Protein AF-A0A964V9W2-F1 (afdb_monomer_lite)

Structure (mmCIF, N/CA/C/O backbone):
data_AF-A0A964V9W2-F1
#
_entry.id   AF-A0A964V9W2-F1
#
loop_
_atom_site.group_PDB
_atom_site.id
_atom_site.type_symbol
_atom_site.label_atom_id
_atom_site.label_alt_id
_atom_site.label_comp_id
_atom_site.label_asym_id
_atom_site.label_entity_id
_atom_site.label_seq_id
_atom_site.pdbx_PDB_ins_code
_atom_site.Cartn_x
_atom_site.Cartn_y
_atom_site.Cartn_z
_atom_site.occupancy
_atom_site.B_iso_or_equiv
_atom_site.auth_seq_id
_atom_site.auth_comp_id
_atom_site.auth_asym_id
_atom_site.auth_atom_id
_atom_site.pdbx_PDB_model_num
ATOM 1 N N . MET A 1 1 ? 54.824 25.263 40.635 1.00 40.50 1 MET A N 1
ATOM 2 C CA . MET A 1 1 ? 56.146 24.843 40.120 1.00 40.50 1 MET A CA 1
ATOM 3 C C . MET A 1 1 ? 55.950 23.582 39.288 1.00 40.50 1 MET A C 1
ATOM 5 O O . MET A 1 1 ? 55.261 22.684 39.747 1.00 40.50 1 MET A O 1
ATOM 9 N N . ARG A 1 2 ? 56.450 23.570 38.044 1.00 59.81 2 ARG A N 1
ATOM 10 C CA . ARG A 1 2 ? 56.462 22.404 37.135 1.00 59.81 2 ARG A CA 1
ATOM 11 C C . ARG A 1 2 ? 57.540 21.401 37.578 1.00 59.81 2 ARG A C 1
ATOM 13 O O . ARG A 1 2 ? 58.499 21.819 38.221 1.00 59.81 2 ARG A O 1
ATOM 20 N N . PRO A 1 3 ? 57.430 20.134 37.157 1.00 53.03 3 PRO A N 1
ATOM 21 C CA . PRO A 1 3 ? 58.340 19.665 36.099 1.00 53.03 3 PRO A CA 1
ATOM 22 C C . PRO A 1 3 ? 57.539 18.985 34.969 1.00 53.03 3 PRO A C 1
ATOM 24 O O . PRO A 1 3 ? 56.633 18.206 35.224 1.00 53.03 3 PRO A O 1
ATOM 27 N N . ALA A 1 4 ? 57.621 19.414 33.708 1.00 46.97 4 ALA A N 1
ATOM 28 C CA . ALA A 1 4 ? 58.736 19.260 32.765 1.00 46.97 4 ALA A CA 1
ATOM 29 C C . ALA A 1 4 ? 58.999 17.790 32.364 1.00 46.97 4 ALA A C 1
ATOM 31 O O . ALA A 1 4 ? 59.750 17.079 33.012 1.00 46.97 4 ALA A O 1
ATOM 32 N N . SER A 1 5 ? 58.394 17.413 31.232 1.00 54.69 5 SER A N 1
ATOM 33 C CA . SER A 1 5 ? 59.039 16.726 30.103 1.00 54.69 5 SER A CA 1
ATOM 34 C C . SER A 1 5 ? 59.687 15.351 30.313 1.00 54.69 5 SER A C 1
ATOM 36 O O . SER A 1 5 ? 60.883 15.266 30.560 1.00 54.69 5 SER A O 1
ATOM 38 N N . VAL A 1 6 ? 58.963 14.293 29.928 1.00 52.69 6 VAL A N 1
ATOM 39 C CA . VAL A 1 6 ? 59.545 13.187 29.144 1.00 52.69 6 VAL A CA 1
ATOM 40 C C . VAL A 1 6 ? 58.592 12.862 27.992 1.00 52.69 6 VAL A C 1
ATOM 42 O O . VAL A 1 6 ? 57.444 12.475 28.190 1.00 52.69 6 VAL A O 1
ATOM 45 N N . ARG A 1 7 ? 59.070 13.107 26.771 1.00 52.69 7 ARG A N 1
ATOM 46 C CA . ARG A 1 7 ? 58.436 12.765 25.495 1.00 52.69 7 ARG A CA 1
ATOM 47 C C . ARG A 1 7 ? 58.918 11.375 25.075 1.00 52.69 7 ARG A C 1
ATOM 49 O O . ARG A 1 7 ? 60.127 11.188 25.033 1.00 52.69 7 ARG A O 1
ATOM 56 N N . LEU A 1 8 ? 58.014 10.482 24.671 1.00 42.09 8 LEU A N 1
ATOM 57 C CA . LEU A 1 8 ? 58.251 9.466 23.629 1.00 42.09 8 LEU A CA 1
ATOM 58 C C . LEU A 1 8 ? 56.881 8.879 23.234 1.00 42.09 8 LEU A C 1
ATOM 60 O O . LEU A 1 8 ? 56.281 8.119 23.978 1.00 42.09 8 LEU A O 1
ATOM 64 N N . ALA A 1 9 ? 56.201 9.443 22.237 1.00 50.22 9 ALA A N 1
ATOM 65 C CA . ALA A 1 9 ? 56.258 8.936 20.866 1.00 50.22 9 ALA A CA 1
ATOM 66 C C . ALA A 1 9 ? 55.990 7.419 20.785 1.00 50.22 9 ALA A C 1
ATOM 68 O O . ALA A 1 9 ? 56.914 6.625 20.655 1.00 50.22 9 ALA A O 1
ATOM 69 N N . ALA A 1 10 ? 54.710 7.041 20.819 1.00 45.03 10 ALA A N 1
ATOM 70 C CA . ALA A 1 10 ? 54.231 5.757 20.321 1.00 45.03 10 ALA A CA 1
ATOM 71 C C . ALA A 1 10 ? 53.045 6.017 19.375 1.00 45.03 10 ALA A C 1
ATOM 73 O O . ALA A 1 10 ? 51.954 6.365 19.815 1.00 45.03 10 ALA A O 1
ATOM 74 N N . CYS A 1 11 ? 53.335 5.913 18.075 1.00 40.81 11 CYS A N 1
ATOM 75 C CA . CYS A 1 11 ? 52.424 5.663 16.952 1.00 40.81 11 CYS A CA 1
ATOM 76 C C . CYS A 1 11 ? 51.161 6.547 16.852 1.00 40.81 11 CYS A C 1
ATOM 78 O O . CYS A 1 11 ? 50.089 6.217 17.343 1.00 40.81 11 CYS A O 1
ATOM 80 N N . LEU A 1 12 ? 51.226 7.690 16.162 1.00 46.19 12 LEU A N 1
ATOM 81 C CA . LEU A 1 12 ? 50.765 7.784 14.761 1.00 46.19 12 LEU A CA 1
ATOM 82 C C . LEU A 1 12 ? 50.420 6.436 14.094 1.00 46.19 12 LEU A C 1
ATOM 84 O O . LEU A 1 12 ? 51.220 5.509 14.121 1.00 46.19 12 LEU A O 1
ATOM 88 N N . LEU A 1 13 ? 49.273 6.429 13.401 1.00 48.50 13 LEU A N 1
ATOM 89 C CA . LEU A 1 13 ? 48.665 5.352 12.596 1.00 48.50 13 LEU A CA 1
ATOM 90 C C . LEU A 1 13 ? 47.578 4.499 13.284 1.00 48.50 13 LEU A C 1
ATOM 92 O O . LEU A 1 13 ? 47.595 3.278 13.226 1.00 48.50 13 LEU A O 1
ATOM 96 N N . PHE A 1 14 ? 46.539 5.156 13.806 1.00 42.47 14 PHE A N 1
ATOM 97 C CA . PHE A 1 14 ? 45.160 4.657 13.639 1.00 42.47 14 PHE A CA 1
ATOM 98 C C . PHE A 1 14 ? 44.406 5.510 12.600 1.00 42.47 14 PHE A C 1
A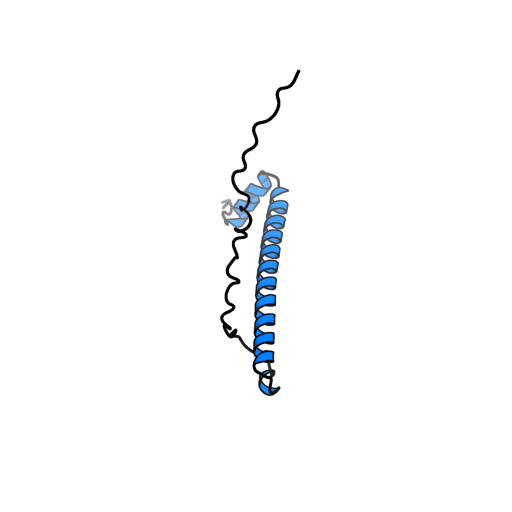TOM 100 O O . PHE A 1 14 ? 43.225 5.814 12.712 1.00 42.47 14 PHE A O 1
ATOM 107 N N . PHE A 1 15 ? 45.127 5.919 11.554 1.00 49.19 15 PHE A N 1
ATOM 108 C CA . PHE A 1 15 ? 44.532 6.091 10.236 1.00 49.19 15 PHE A CA 1
ATOM 109 C C . PHE A 1 15 ? 44.348 4.682 9.674 1.00 49.19 15 PHE A C 1
ATOM 111 O O . PHE A 1 15 ? 45.329 3.955 9.555 1.00 49.19 15 PHE A O 1
ATOM 118 N N . GLY A 1 16 ? 43.125 4.300 9.316 1.00 47.00 16 GLY A N 1
ATOM 119 C CA . GLY A 1 16 ? 42.913 3.085 8.524 1.00 47.00 16 GLY A CA 1
ATOM 120 C C . GLY A 1 16 ? 42.097 1.994 9.199 1.00 47.00 16 GLY A C 1
ATOM 121 O O . GLY A 1 16 ? 42.473 0.830 9.187 1.00 47.00 16 GLY A O 1
ATOM 122 N N . SER A 1 17 ? 40.925 2.337 9.719 1.00 53.47 17 SER A N 1
ATOM 123 C CA . SER A 1 17 ? 39.792 1.426 9.550 1.00 53.47 17 SER A CA 1
ATOM 124 C C . SER A 1 17 ? 38.494 2.218 9.508 1.00 53.47 17 SER A C 1
ATOM 126 O O . SER A 1 17 ? 37.570 2.031 10.290 1.00 53.47 17 SER A O 1
ATOM 128 N N . VAL A 1 18 ? 38.409 3.114 8.518 1.00 53.19 18 VAL A N 1
ATOM 129 C CA . VAL A 1 18 ? 37.158 3.158 7.762 1.00 53.19 18 VAL A CA 1
ATOM 130 C C . VAL A 1 18 ? 37.009 1.730 7.268 1.00 53.19 18 VAL A C 1
ATOM 132 O O . VAL A 1 18 ? 37.773 1.307 6.401 1.00 53.19 18 VAL A O 1
ATOM 135 N N . CYS A 1 19 ? 36.119 0.964 7.901 1.00 45.03 19 CYS A N 1
ATOM 136 C CA . CYS A 1 19 ? 35.592 -0.248 7.314 1.00 45.03 19 CYS A CA 1
ATOM 137 C C . CYS A 1 19 ? 35.145 0.166 5.918 1.00 45.03 19 CYS A C 1
ATOM 139 O O . CYS A 1 19 ? 34.114 0.822 5.755 1.00 45.03 19 CYS A O 1
ATOM 141 N N . PHE A 1 20 ? 35.994 -0.126 4.935 1.00 50.38 20 PHE A N 1
ATOM 142 C CA . PHE A 1 20 ? 35.636 -0.154 3.540 1.00 50.38 20 PHE A CA 1
ATOM 143 C C . PHE A 1 20 ? 34.554 -1.217 3.488 1.00 50.38 20 PHE A C 1
ATOM 145 O O . PHE A 1 20 ? 34.828 -2.414 3.422 1.00 50.38 20 PHE A O 1
ATOM 152 N N . LEU A 1 21 ? 33.319 -0.756 3.690 1.00 52.62 21 LEU A N 1
ATOM 153 C CA . LEU A 1 21 ? 32.127 -1.522 3.438 1.00 52.62 21 LEU A CA 1
ATOM 154 C C . LEU A 1 21 ? 32.333 -1.993 2.002 1.00 52.62 21 LEU A C 1
ATOM 156 O O . LEU A 1 21 ? 32.490 -1.129 1.132 1.00 52.62 21 LEU A O 1
ATOM 160 N N . PRO A 1 22 ? 32.456 -3.306 1.741 1.00 45.88 22 PRO A N 1
ATOM 161 C CA . PRO A 1 22 ? 32.506 -3.763 0.372 1.00 45.88 22 PRO A CA 1
ATOM 162 C C . PRO A 1 22 ? 31.224 -3.229 -0.248 1.00 45.88 22 PRO A C 1
ATOM 164 O O . PRO A 1 22 ? 30.132 -3.630 0.161 1.00 45.88 22 PRO A O 1
ATOM 167 N N . ALA A 1 23 ? 31.363 -2.241 -1.141 1.00 47.97 23 ALA A N 1
ATOM 168 C CA . ALA A 1 23 ? 30.277 -1.785 -1.981 1.00 47.97 23 ALA A CA 1
ATOM 169 C C . ALA A 1 23 ? 29.670 -3.069 -2.521 1.00 47.97 23 ALA A C 1
ATOM 171 O O . ALA A 1 23 ? 30.387 -3.855 -3.150 1.00 47.97 23 ALA A O 1
ATOM 172 N N . ALA A 1 24 ? 28.427 -3.343 -2.109 1.00 49.22 24 ALA A N 1
ATOM 173 C CA . ALA A 1 24 ? 27.711 -4.530 -2.515 1.00 49.22 24 ALA A CA 1
ATOM 174 C C . ALA A 1 24 ? 27.916 -4.616 -4.018 1.00 49.22 24 ALA A C 1
ATOM 176 O O . ALA A 1 24 ? 27.566 -3.685 -4.742 1.00 49.22 24 ALA A O 1
ATOM 177 N N . GLN A 1 25 ? 28.638 -5.649 -4.448 1.00 41.03 25 GLN A N 1
ATOM 178 C CA . GLN A 1 25 ? 28.859 -5.881 -5.856 1.00 41.03 25 GLN A CA 1
ATOM 179 C C . GLN A 1 25 ? 27.456 -6.045 -6.421 1.00 41.03 25 GLN A C 1
ATOM 181 O O . GLN A 1 25 ? 26.811 -7.062 -6.147 1.00 41.03 25 GLN A O 1
ATOM 186 N N . ASP A 1 26 ? 26.972 -5.010 -7.111 1.00 51.34 26 ASP A N 1
ATOM 187 C CA . ASP A 1 26 ? 25.772 -5.046 -7.930 1.00 51.34 26 ASP A CA 1
ATOM 188 C C . ASP A 1 26 ? 26.066 -6.102 -8.989 1.00 51.34 26 ASP A C 1
ATOM 190 O O . ASP A 1 26 ? 26.575 -5.844 -10.076 1.00 51.34 26 ASP A O 1
ATOM 194 N N . LYS A 1 27 ? 25.828 -7.362 -8.627 1.00 52.28 27 LYS A N 1
ATOM 195 C CA . LYS A 1 27 ? 25.590 -8.392 -9.615 1.00 52.28 27 LYS A CA 1
ATOM 196 C C . LYS A 1 27 ? 24.421 -7.832 -10.400 1.00 52.28 27 LYS A C 1
ATOM 198 O O . LYS A 1 27 ? 23.380 -7.586 -9.795 1.00 52.28 27 LYS A O 1
ATOM 203 N N . ASP A 1 28 ? 24.617 -7.590 -11.692 1.00 63.12 28 ASP A N 1
ATOM 204 C CA . ASP A 1 28 ? 23.577 -7.187 -12.637 1.00 63.12 28 ASP A CA 1
ATOM 205 C C . ASP A 1 28 ? 22.477 -8.260 -12.672 1.00 63.12 28 ASP A C 1
ATOM 207 O O . ASP A 1 28 ? 22.363 -9.082 -13.586 1.00 63.12 28 ASP A O 1
ATOM 211 N N . VAL A 1 29 ? 21.666 -8.315 -11.619 1.00 78.69 29 VAL A N 1
ATOM 212 C CA . VAL A 1 29 ? 20.514 -9.187 -11.530 1.00 78.69 29 VAL A CA 1
ATOM 213 C C . VAL A 1 29 ? 19.460 -8.501 -12.369 1.00 78.69 29 VAL A C 1
ATOM 215 O O . VAL A 1 29 ? 18.792 -7.568 -11.923 1.00 78.69 29 VAL A O 1
ATOM 218 N N . LYS A 1 30 ? 19.329 -8.962 -13.616 1.00 84.44 30 LYS A N 1
ATOM 219 C CA . LYS A 1 30 ? 18.250 -8.525 -14.499 1.00 84.44 30 LYS A CA 1
ATOM 220 C C . LYS A 1 30 ? 16.926 -8.695 -13.762 1.00 84.44 30 LYS A C 1
ATOM 222 O O . LYS A 1 30 ? 16.524 -9.812 -13.421 1.00 84.44 30 LYS A O 1
ATOM 227 N N . LEU A 1 31 ? 16.249 -7.577 -13.543 1.00 88.50 31 LEU A N 1
ATOM 228 C CA . LEU A 1 31 ? 14.920 -7.552 -12.971 1.00 88.50 31 LEU A CA 1
ATOM 229 C C . LEU A 1 31 ? 13.976 -8.284 -13.925 1.00 88.50 31 LEU A C 1
ATOM 231 O O . LEU A 1 31 ? 14.077 -8.178 -15.154 1.00 88.50 31 LEU A O 1
ATOM 235 N N . LYS A 1 32 ? 13.066 -9.059 -13.341 1.00 90.69 32 LYS A N 1
ATOM 236 C CA . LYS A 1 32 ? 12.014 -9.772 -14.062 1.00 90.69 32 LYS A CA 1
ATOM 237 C C . LYS A 1 32 ? 10.678 -9.144 -13.704 1.00 90.69 32 LYS A C 1
ATOM 239 O O . LYS A 1 32 ? 10.417 -8.845 -12.543 1.00 90.69 32 LYS A O 1
ATOM 244 N N . GLY A 1 33 ? 9.829 -8.965 -14.706 1.00 91.69 33 GLY A N 1
ATOM 245 C CA . GLY A 1 33 ? 8.529 -8.339 -14.538 1.00 91.69 33 GLY A CA 1
ATOM 246 C C . GLY A 1 33 ? 7.674 -8.479 -15.785 1.00 91.69 33 GLY A C 1
ATOM 247 O O . GLY A 1 33 ? 8.020 -9.195 -16.727 1.00 91.69 33 GLY A O 1
ATOM 248 N N . GLN A 1 34 ? 6.546 -7.778 -15.781 1.00 94.38 34 GLN A N 1
ATOM 249 C CA . GLN A 1 34 ? 5.641 -7.720 -16.917 1.00 94.38 34 GLN A CA 1
ATOM 250 C C . GLN A 1 34 ? 5.630 -6.304 -17.475 1.00 94.38 34 GLN A C 1
ATOM 252 O O . GLN A 1 34 ? 5.326 -5.337 -16.775 1.00 94.38 34 GLN A O 1
ATOM 257 N N . LEU A 1 35 ? 5.948 -6.189 -18.761 1.00 95.62 35 LEU A N 1
ATOM 258 C CA . LEU A 1 35 ? 5.815 -4.919 -19.455 1.00 95.62 35 LEU A CA 1
ATOM 259 C C . LEU A 1 35 ? 4.343 -4.483 -19.488 1.00 95.62 35 LEU A C 1
ATOM 261 O O . LEU A 1 35 ? 3.467 -5.340 -19.651 1.00 95.62 35 LEU A O 1
ATOM 265 N N . PRO A 1 36 ? 4.069 -3.172 -19.382 1.00 95.69 36 PRO A N 1
ATOM 266 C CA . PRO A 1 36 ? 2.720 -2.654 -19.538 1.00 95.69 36 PRO A CA 1
ATOM 267 C C . PRO A 1 36 ? 2.100 -3.055 -20.880 1.00 95.69 36 PRO A C 1
ATOM 269 O O . PRO A 1 36 ? 2.786 -3.443 -21.837 1.00 95.69 36 PRO A O 1
ATOM 272 N N . GLN A 1 37 ? 0.776 -2.963 -20.953 1.00 97.50 37 GLN A N 1
ATOM 273 C CA . GLN A 1 37 ? 0.030 -3.335 -22.147 1.00 97.50 37 GLN A CA 1
ATOM 274 C C . GLN A 1 37 ? 0.582 -2.612 -23.385 1.00 97.50 37 GLN A C 1
ATOM 276 O O . GLN A 1 37 ? 0.875 -1.424 -23.343 1.00 97.50 37 GLN A O 1
ATOM 281 N N . HIS A 1 38 ? 0.755 -3.350 -24.484 1.00 96.75 38 HIS A N 1
ATOM 282 C CA . HIS A 1 38 ? 1.311 -2.873 -25.759 1.00 96.75 38 HIS A CA 1
ATOM 283 C C . HIS A 1 38 ? 2.792 -2.444 -25.764 1.00 96.75 38 HIS A C 1
ATOM 285 O O . HIS A 1 38 ? 3.347 -2.310 -26.851 1.00 96.75 38 HIS A O 1
ATOM 291 N N . PHE A 1 39 ? 3.491 -2.356 -24.626 1.00 96.69 39 PHE A N 1
ATOM 292 C CA . PHE A 1 39 ? 4.896 -1.905 -24.598 1.00 96.69 39 PHE A CA 1
ATOM 293 C C . PHE A 1 39 ? 5.852 -2.856 -25.327 1.00 96.69 39 PHE A C 1
ATOM 295 O O . PHE A 1 39 ? 6.844 -2.419 -25.902 1.00 96.69 39 PHE A O 1
ATOM 302 N N . LYS A 1 40 ? 5.520 -4.153 -25.392 1.00 92.44 40 LYS A N 1
ATOM 303 C CA . LYS A 1 40 ? 6.266 -5.129 -26.206 1.00 92.44 40 LYS A CA 1
ATOM 304 C C . LYS A 1 40 ? 6.281 -4.780 -27.702 1.00 92.44 40 LYS A C 1
ATOM 306 O O . LY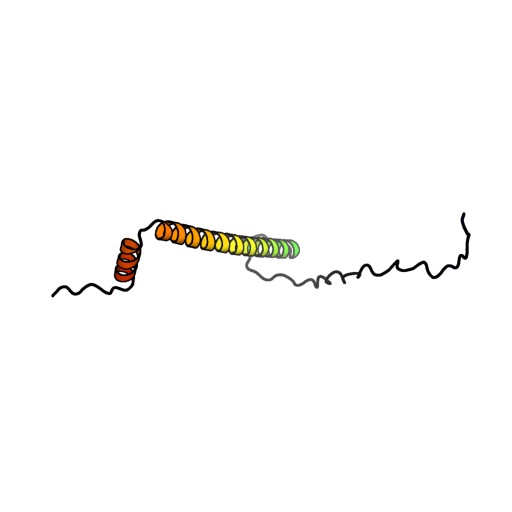S A 1 40 ? 7.219 -5.154 -28.390 1.00 92.44 40 LYS A O 1
ATOM 311 N N . LYS A 1 41 ? 5.265 -4.067 -28.206 1.00 96.38 41 LYS A N 1
ATOM 312 C CA . LYS A 1 41 ? 5.151 -3.685 -29.624 1.00 96.38 41 LYS A CA 1
ATOM 313 C C . LYS A 1 41 ? 6.002 -2.461 -29.988 1.00 96.38 41 LYS A C 1
ATOM 315 O O . LYS A 1 41 ? 6.128 -2.159 -31.165 1.00 96.38 41 LYS A O 1
ATOM 320 N N . LEU A 1 42 ? 6.579 -1.771 -29.001 1.00 96.94 42 LEU A N 1
ATOM 321 C CA . LEU A 1 42 ? 7.347 -0.538 -29.207 1.00 96.94 42 LEU A CA 1
ATOM 322 C C . LEU A 1 42 ? 8.823 -0.783 -29.560 1.00 96.94 42 LEU A C 1
ATOM 324 O O . LEU A 1 42 ? 9.563 0.179 -29.735 1.00 96.94 42 LEU A O 1
ATOM 328 N N . GLY A 1 43 ? 9.272 -2.043 -29.627 1.00 94.81 43 GLY A N 1
ATOM 329 C CA . GLY A 1 43 ? 10.669 -2.363 -29.944 1.00 94.81 43 GLY A CA 1
ATOM 330 C C . GLY A 1 43 ? 11.663 -1.817 -28.913 1.00 94.81 43 GLY A C 1
ATOM 331 O O . GLY A 1 43 ? 12.739 -1.349 -29.277 1.00 94.81 43 GLY A O 1
ATOM 332 N N . LEU A 1 44 ? 11.284 -1.825 -27.630 1.00 96.75 44 LEU A N 1
ATOM 333 C CA . LEU A 1 44 ? 12.109 -1.291 -26.545 1.00 96.75 44 LEU A CA 1
ATOM 334 C C . LEU A 1 44 ? 13.439 -2.044 -26.436 1.00 96.75 44 LEU A C 1
ATOM 336 O O . LEU A 1 44 ? 13.467 -3.273 -26.490 1.00 96.75 44 LEU A O 1
ATOM 340 N N . LYS A 1 45 ? 14.526 -1.304 -26.198 1.00 97.06 45 LYS A N 1
ATOM 341 C CA . LYS A 1 45 ? 15.836 -1.885 -25.881 1.00 97.06 45 LYS A CA 1
ATOM 342 C C . LYS A 1 45 ? 15.816 -2.539 -24.497 1.00 97.06 45 LYS A C 1
ATOM 344 O O . LYS A 1 45 ? 15.099 -2.080 -23.604 1.00 97.06 45 LYS A O 1
ATOM 349 N N . ASP A 1 46 ? 16.678 -3.530 -24.281 1.00 94.19 46 ASP A N 1
ATOM 350 C CA . ASP A 1 46 ? 16.829 -4.230 -22.995 1.00 94.19 46 ASP A CA 1
ATOM 351 C C . ASP A 1 46 ? 17.009 -3.268 -21.812 1.00 94.19 46 ASP A C 1
ATOM 353 O O . ASP A 1 46 ? 16.356 -3.420 -20.780 1.00 94.19 46 ASP A O 1
ATOM 357 N N . GLU A 1 47 ? 17.826 -2.225 -21.974 1.00 94.69 47 GLU A N 1
ATOM 358 C CA . GLU A 1 47 ? 18.030 -1.197 -20.947 1.00 94.69 47 GLU A CA 1
ATOM 359 C C . GLU A 1 47 ? 16.734 -0.465 -20.575 1.00 94.69 47 GLU A C 1
ATOM 361 O O . GLU A 1 47 ? 16.498 -0.156 -19.408 1.00 94.69 47 GLU A O 1
ATOM 366 N N . GLN A 1 48 ? 15.870 -0.186 -21.556 1.00 96.88 48 GLN A N 1
ATOM 367 C CA . GLN A 1 48 ? 14.581 0.464 -21.315 1.00 96.88 48 GLN A CA 1
ATOM 368 C C . GLN A 1 48 ? 13.628 -0.486 -20.584 1.00 96.88 48 GLN A C 1
ATOM 370 O O . GLN A 1 48 ? 12.941 -0.066 -19.655 1.00 96.88 48 GLN A O 1
ATOM 375 N N . VAL A 1 49 ? 13.627 -1.771 -20.948 1.00 96.81 49 VAL A N 1
ATOM 376 C CA . VAL A 1 49 ? 12.841 -2.810 -20.266 1.00 96.81 49 VAL A CA 1
ATOM 377 C C . VAL A 1 49 ? 13.270 -2.945 -18.804 1.00 96.81 49 VAL A C 1
ATOM 379 O O . VAL A 1 49 ? 12.421 -2.941 -17.913 1.00 96.81 49 VAL A O 1
ATOM 382 N N . GLN A 1 50 ? 14.577 -2.990 -18.538 1.00 96.75 50 GLN A N 1
ATOM 383 C CA . GLN A 1 50 ? 15.112 -3.058 -17.176 1.00 96.75 50 GLN A CA 1
ATOM 384 C C . GLN A 1 50 ? 14.763 -1.809 -16.355 1.00 96.75 50 GLN A C 1
ATOM 386 O O . GLN A 1 50 ? 14.338 -1.932 -15.206 1.00 96.75 50 GLN A O 1
ATOM 391 N N . LYS A 1 51 ? 14.843 -0.611 -16.954 1.00 96.38 51 LYS A N 1
ATOM 392 C CA . LYS A 1 51 ? 14.394 0.637 -16.311 1.00 96.38 51 LYS A CA 1
ATOM 393 C C . LYS A 1 51 ? 12.908 0.592 -15.953 1.00 96.38 51 LYS A C 1
ATOM 395 O O . LYS A 1 51 ? 12.546 0.970 -14.843 1.00 96.38 51 LYS A O 1
ATOM 400 N N . ILE A 1 52 ? 12.053 0.092 -16.847 1.00 97.19 52 ILE A N 1
ATOM 401 C CA . ILE A 1 52 ? 10.615 -0.059 -16.577 1.00 97.19 52 ILE A CA 1
ATOM 402 C C . ILE A 1 52 ? 10.379 -1.019 -15.410 1.00 97.19 52 ILE A C 1
ATOM 404 O O . ILE A 1 52 ? 9.602 -0.695 -14.516 1.00 97.19 52 ILE A O 1
ATOM 408 N N . TYR A 1 53 ? 11.052 -2.171 -15.380 1.00 97.25 53 TYR A N 1
ATOM 409 C CA . TYR A 1 53 ? 10.915 -3.114 -14.267 1.00 97.25 53 TYR A CA 1
ATOM 410 C C . TYR A 1 53 ? 11.378 -2.523 -12.938 1.00 97.25 53 TYR A C 1
ATOM 412 O O . TYR A 1 53 ? 10.705 -2.727 -11.930 1.00 97.25 53 TYR A O 1
ATOM 420 N N . LYS A 1 54 ? 12.463 -1.742 -12.937 1.00 96.44 54 LYS A N 1
ATOM 421 C CA . LYS A 1 54 ? 12.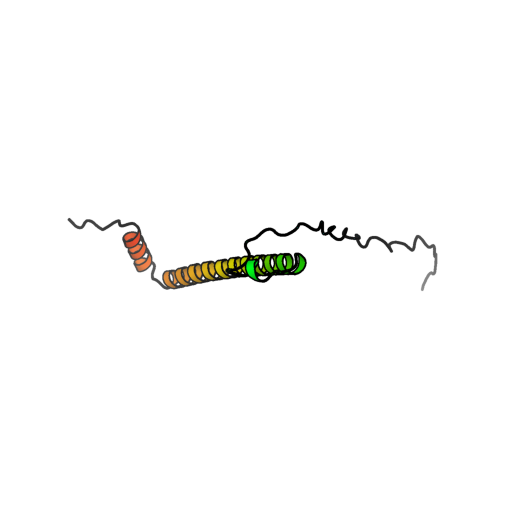915 -1.018 -11.744 1.00 96.44 54 LYS A CA 1
ATOM 422 C C . LYS A 1 54 ? 11.855 -0.036 -11.250 1.00 96.44 54 LYS A C 1
ATOM 424 O O . LYS A 1 54 ? 11.459 -0.109 -10.095 1.00 96.44 54 LYS A O 1
ATOM 429 N N . ILE A 1 55 ? 11.318 0.797 -12.145 1.00 96.94 55 ILE A N 1
ATOM 430 C CA . ILE A 1 55 ? 10.238 1.740 -11.820 1.00 96.94 55 ILE A CA 1
ATOM 431 C C . ILE A 1 55 ? 9.034 0.993 -11.231 1.00 96.94 55 ILE A C 1
ATOM 433 O O . ILE A 1 55 ? 8.520 1.372 -10.182 1.00 96.94 55 ILE A O 1
ATOM 437 N N . GLN A 1 56 ? 8.592 -0.092 -11.870 1.00 97.38 56 GLN A N 1
ATOM 438 C CA . GLN A 1 56 ? 7.469 -0.889 -11.375 1.00 97.38 56 GLN A CA 1
ATOM 439 C C . GLN A 1 56 ? 7.732 -1.463 -9.979 1.00 97.38 56 GLN A C 1
ATOM 441 O O . GLN A 1 56 ? 6.834 -1.426 -9.141 1.00 97.38 56 GLN A O 1
ATOM 446 N N . ALA A 1 57 ? 8.930 -1.992 -9.724 1.00 96.56 57 ALA A N 1
ATOM 447 C CA . ALA A 1 57 ? 9.303 -2.524 -8.418 1.00 96.56 57 ALA A CA 1
ATOM 448 C C . ALA A 1 57 ? 9.309 -1.421 -7.349 1.00 96.56 57 ALA A C 1
ATOM 450 O O . ALA A 1 57 ? 8.642 -1.565 -6.327 1.00 96.56 57 ALA A O 1
ATOM 451 N N . ASP A 1 58 ? 9.963 -0.292 -7.629 1.00 96.75 58 ASP A N 1
ATOM 452 C CA . ASP A 1 58 ? 10.067 0.837 -6.702 1.00 96.75 58 ASP A CA 1
ATOM 453 C C . ASP A 1 58 ? 8.684 1.367 -6.301 1.00 96.75 58 ASP A C 1
ATOM 455 O O . ASP A 1 58 ? 8.414 1.608 -5.122 1.00 96.75 58 ASP A O 1
ATOM 459 N N . PHE A 1 59 ? 7.779 1.534 -7.269 1.00 98.19 59 PHE A N 1
ATOM 460 C CA . PHE A 1 59 ? 6.427 2.013 -6.985 1.00 98.19 59 PHE A CA 1
ATOM 461 C C . PHE A 1 59 ? 5.551 0.968 -6.294 1.00 98.19 59 PHE A C 1
ATOM 463 O O . PHE A 1 59 ? 4.730 1.349 -5.464 1.00 98.19 59 PHE A O 1
ATOM 470 N N . ARG A 1 60 ? 5.732 -0.331 -6.570 1.00 97.31 60 ARG A N 1
ATOM 471 C CA . ARG A 1 60 ? 5.034 -1.392 -5.825 1.00 97.31 60 ARG A CA 1
ATOM 472 C C . ARG A 1 60 ? 5.425 -1.381 -4.353 1.00 97.31 60 ARG A C 1
ATOM 474 O O . ARG A 1 60 ? 4.534 -1.412 -3.513 1.00 97.31 60 ARG A O 1
ATOM 481 N N . THR A 1 61 ? 6.715 -1.267 -4.046 1.00 97.19 61 THR A N 1
ATOM 482 C CA . THR A 1 61 ? 7.198 -1.175 -2.660 1.00 97.19 61 THR A CA 1
ATOM 483 C C . THR A 1 61 ? 6.603 0.042 -1.955 1.00 97.19 61 THR A C 1
ATOM 485 O O . THR A 1 61 ? 5.994 -0.089 -0.898 1.00 97.19 61 THR A O 1
ATOM 488 N N . LYS A 1 62 ? 6.666 1.223 -2.585 1.00 97.94 62 LYS A N 1
ATOM 489 C CA . LYS A 1 62 ? 6.074 2.449 -2.021 1.00 97.94 62 LYS A CA 1
ATOM 490 C C . LYS A 1 62 ? 4.565 2.325 -1.800 1.00 97.94 62 LYS A C 1
ATOM 492 O O . LYS A 1 62 ? 4.055 2.803 -0.791 1.00 97.94 62 LYS A O 1
ATOM 497 N N . ALA A 1 63 ? 3.847 1.695 -2.730 1.00 98.19 63 ALA A N 1
ATOM 498 C CA . ALA A 1 63 ? 2.414 1.459 -2.587 1.00 98.19 63 ALA A CA 1
ATOM 499 C C . ALA A 1 63 ? 2.115 0.538 -1.396 1.00 98.19 63 ALA A C 1
ATOM 501 O O . ALA A 1 63 ? 1.241 0.856 -0.596 1.00 98.19 63 ALA A O 1
ATOM 502 N N . GLN A 1 64 ? 2.875 -0.547 -1.225 1.00 98.31 64 GLN A N 1
ATOM 503 C CA . GLN A 1 64 ? 2.725 -1.455 -0.083 1.00 98.31 64 GLN A CA 1
ATOM 504 C C . GLN A 1 64 ? 2.961 -0.749 1.260 1.00 98.31 64 GLN A C 1
ATOM 506 O O . GLN A 1 64 ? 2.210 -0.976 2.214 1.00 98.31 64 GLN A O 1
ATOM 511 N N . ASP A 1 65 ? 3.958 0.134 1.327 1.00 97.81 65 ASP A N 1
ATOM 512 C CA . ASP A 1 65 ? 4.236 0.932 2.523 1.00 97.81 65 ASP A CA 1
ATOM 513 C C . ASP A 1 65 ? 3.088 1.903 2.836 1.00 97.81 65 ASP A C 1
ATOM 515 O O . ASP A 1 65 ? 2.634 1.985 3.979 1.00 97.81 65 ASP A O 1
ATOM 519 N N . LEU A 1 66 ? 2.562 2.596 1.822 1.00 98.62 66 LEU A N 1
ATOM 520 C CA . LEU A 1 66 ? 1.408 3.487 1.981 1.00 98.62 66 LEU A CA 1
ATOM 521 C C . LEU A 1 66 ? 0.149 2.721 2.398 1.00 98.62 66 LEU A C 1
ATOM 523 O O . LEU A 1 66 ? -0.574 3.154 3.292 1.00 98.62 66 LEU A O 1
ATOM 527 N N . GLU A 1 67 ? -0.107 1.554 1.811 1.00 98.62 67 GLU A N 1
ATOM 528 C CA . GLU A 1 67 ? -1.221 0.694 2.212 1.00 98.62 67 GLU A CA 1
ATOM 529 C C . GLU A 1 67 ? -1.101 0.243 3.671 1.00 98.62 67 GLU A C 1
ATOM 531 O O . GLU A 1 67 ? -2.110 0.161 4.375 1.00 98.62 67 GLU A O 1
ATOM 536 N N . LYS A 1 68 ? 0.119 -0.029 4.154 1.00 98.50 68 LYS A N 1
ATOM 537 C CA . LYS A 1 68 ? 0.363 -0.336 5.568 1.00 98.50 68 LYS A CA 1
ATOM 538 C C . LYS A 1 68 ? -0.003 0.849 6.460 1.00 98.50 68 LYS A C 1
ATOM 540 O O . LYS A 1 68 ? -0.762 0.657 7.408 1.00 98.50 68 LYS A O 1
ATOM 545 N N . GLN A 1 69 ? 0.441 2.056 6.114 1.00 98.19 69 GLN A N 1
ATOM 546 C CA . GLN A 1 69 ? 0.102 3.275 6.858 1.00 98.19 69 GLN A CA 1
ATOM 547 C C . GLN A 1 69 ? -1.410 3.536 6.872 1.00 98.19 69 GLN A C 1
ATOM 549 O O . GLN A 1 69 ? -1.975 3.860 7.913 1.00 98.19 69 GLN A O 1
ATOM 554 N N . ILE A 1 70 ? -2.098 3.322 5.745 1.00 98.50 70 ILE A N 1
ATOM 555 C CA . ILE A 1 70 ? -3.561 3.447 5.666 1.00 98.50 70 ILE A CA 1
ATOM 556 C C . ILE A 1 70 ? -4.250 2.440 6.597 1.00 98.50 70 ILE A C 1
ATOM 558 O O . ILE A 1 70 ? -5.216 2.794 7.275 1.00 98.50 70 ILE A O 1
ATOM 562 N N . ARG A 1 71 ? -3.779 1.186 6.651 1.00 98.56 71 ARG A N 1
ATOM 563 C CA . ARG A 1 71 ? -4.334 0.175 7.568 1.00 98.56 71 ARG A CA 1
ATOM 564 C C . ARG A 1 71 ? -4.132 0.562 9.031 1.00 98.56 71 ARG A C 1
ATOM 566 O O . ARG A 1 71 ? -5.068 0.434 9.816 1.00 98.56 71 ARG A O 1
ATOM 573 N N . GLU A 1 72 ? -2.945 1.047 9.383 1.00 98.44 72 GLU A N 1
ATOM 574 C CA . GLU A 1 72 ? -2.627 1.511 10.738 1.00 98.44 72 GLU A CA 1
ATOM 575 C C . GLU A 1 72 ? -3.501 2.703 11.146 1.00 98.44 72 GLU A C 1
ATOM 577 O O . GLU A 1 72 ? -4.083 2.691 12.230 1.00 98.44 72 GLU A O 1
ATOM 582 N N . LEU A 1 73 ? -3.679 3.686 10.256 1.00 98.56 73 LEU A N 1
ATOM 583 C CA . LEU A 1 73 ? -4.550 4.838 10.497 1.00 98.56 73 LEU A CA 1
ATOM 584 C C . LEU A 1 73 ? -6.007 4.427 10.712 1.00 98.56 73 LEU A C 1
ATOM 586 O O . LEU A 1 73 ? -6.616 4.866 11.681 1.00 98.56 73 LEU A O 1
ATOM 590 N N . LYS A 1 74 ? -6.552 3.540 9.872 1.00 98.50 74 LYS A N 1
ATOM 591 C CA . LYS A 1 74 ? -7.926 3.033 10.038 1.00 98.50 74 LYS A CA 1
ATOM 592 C C . LYS A 1 74 ? -8.111 2.254 11.340 1.00 98.50 74 LYS A C 1
ATOM 594 O O . LYS A 1 74 ? -9.156 2.350 11.979 1.00 98.50 74 LYS A O 1
ATOM 599 N N . ALA A 1 75 ? -7.112 1.465 11.740 1.00 98.19 75 ALA A N 1
ATOM 600 C CA . ALA A 1 75 ? -7.148 0.749 13.013 1.00 98.19 75 ALA A CA 1
ATOM 601 C C . ALA A 1 75 ? -7.128 1.722 14.201 1.00 98.19 75 ALA A C 1
ATOM 603 O O . ALA A 1 75 ? -7.887 1.537 15.153 1.00 98.19 75 ALA A O 1
ATOM 604 N N . LYS A 1 76 ? -6.306 2.775 14.120 1.00 98.25 76 LYS A N 1
ATOM 605 C CA . LYS A 1 76 ? -6.235 3.831 15.130 1.00 98.25 76 LYS A CA 1
ATOM 606 C C . LYS A 1 76 ? -7.540 4.622 15.220 1.00 98.25 76 LYS A C 1
ATOM 608 O O . LYS A 1 76 ? -8.075 4.737 16.313 1.00 98.25 76 LYS A O 1
ATOM 613 N N . GLU A 1 77 ? -8.082 5.080 14.092 1.00 98.38 77 GLU A N 1
ATOM 614 C CA . GLU A 1 77 ? -9.384 5.758 14.012 1.00 98.38 77 GLU A CA 1
ATOM 615 C C . GLU A 1 77 ? -10.480 4.918 14.679 1.00 98.38 77 GLU A C 1
ATOM 617 O O . GLU A 1 77 ? -11.184 5.396 15.564 1.00 98.38 77 GLU A O 1
ATOM 622 N N . LYS A 1 78 ? -10.575 3.628 14.331 1.00 97.62 78 LYS A N 1
ATOM 623 C CA . LYS A 1 78 ? -11.524 2.705 14.966 1.00 97.62 78 LYS A CA 1
ATOM 624 C C . LYS A 1 78 ? -11.308 2.601 16.480 1.00 97.62 78 LYS A C 1
ATOM 626 O O . LYS A 1 78 ? -12.279 2.601 17.232 1.00 97.62 78 LYS A O 1
ATOM 631 N N . GLY A 1 79 ? -10.056 2.504 16.925 1.00 97.19 79 GLY A N 1
ATOM 632 C CA . GLY A 1 79 ? -9.708 2.460 18.345 1.00 97.19 79 GLY A CA 1
ATOM 633 C C . GLY A 1 79 ? -10.091 3.738 19.094 1.00 97.19 79 GLY A C 1
ATOM 634 O O . GLY A 1 79 ? -10.606 3.652 20.202 1.00 97.19 79 GLY A O 1
ATOM 635 N N . GLU A 1 80 ? -9.900 4.910 18.487 1.00 98.12 80 GLU A N 1
ATOM 636 C CA . GLU A 1 80 ? -10.289 6.204 19.062 1.00 98.12 80 GLU A CA 1
ATOM 637 C C . GLU A 1 80 ? -11.815 6.358 19.138 1.00 98.12 80 GLU A C 1
ATOM 639 O O . GLU A 1 80 ? -12.331 6.758 20.181 1.00 98.12 80 GLU A O 1
ATOM 644 N N . ILE A 1 81 ? -12.543 5.952 18.090 1.00 97.94 81 ILE A N 1
ATOM 645 C CA . ILE A 1 81 ? -14.015 5.924 18.081 1.00 97.94 81 ILE A CA 1
ATOM 646 C C . ILE A 1 81 ? -14.554 4.997 19.179 1.00 97.94 81 ILE A C 1
ATOM 648 O O . ILE A 1 81 ? -15.462 5.363 19.918 1.00 97.94 81 ILE A O 1
ATOM 652 N N . GLU A 1 82 ? -14.013 3.784 19.316 1.00 96.44 82 GLU A N 1
ATOM 653 C CA . GLU A 1 82 ? -14.436 2.868 20.385 1.00 96.44 82 GLU A CA 1
ATOM 654 C C . GLU A 1 82 ? -13.988 3.354 21.769 1.00 96.44 82 GLU A C 1
ATOM 656 O O . GLU A 1 82 ? -14.676 3.130 22.767 1.00 96.44 82 GLU A O 1
ATOM 661 N N . GLY A 1 83 ? -12.855 4.054 21.834 1.00 96.94 83 GLY A N 1
ATOM 662 C CA . GLY A 1 83 ? -12.323 4.671 23.041 1.00 96.94 83 GLY A CA 1
ATOM 663 C C . GLY A 1 83 ? -13.201 5.796 23.587 1.00 96.94 83 GLY A C 1
ATOM 664 O O . GLY A 1 83 ? -13.244 5.969 24.803 1.00 96.94 83 GLY A O 1
ATOM 665 N N . SER A 1 84 ? -13.943 6.506 22.729 1.00 97.94 84 SER A N 1
ATOM 666 C CA . SER A 1 84 ? -14.860 7.575 23.149 1.00 97.94 84 SER A CA 1
ATOM 667 C C . SER A 1 84 ? -16.169 7.069 23.765 1.00 97.94 84 SER A C 1
ATOM 669 O O . SER A 1 84 ? -16.971 7.871 24.242 1.00 97.94 84 SER A O 1
ATOM 671 N N . LEU A 1 85 ? -16.424 5.759 23.726 1.00 97.38 85 LEU A N 1
ATOM 672 C CA . LEU A 1 85 ? -17.617 5.151 24.309 1.00 97.38 85 LEU A CA 1
ATOM 673 C C . LEU A 1 85 ? -17.480 4.980 25.826 1.00 97.38 85 LEU A C 1
ATOM 675 O O . LEU A 1 85 ? -16.387 4.770 26.356 1.00 97.38 85 LEU A O 1
ATOM 679 N N . THR A 1 86 ? -18.613 4.989 26.527 1.00 97.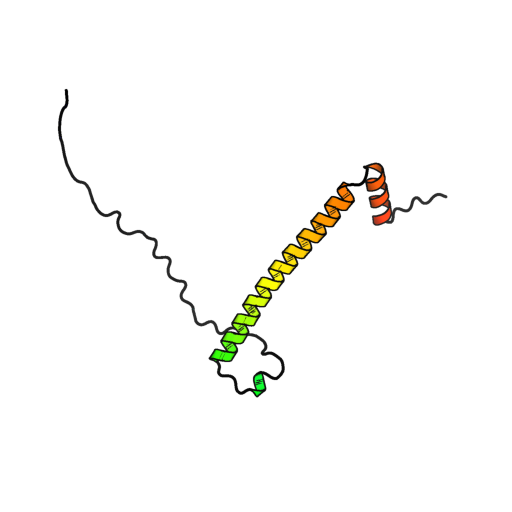62 86 THR A N 1
ATOM 680 C CA . THR A 1 86 ? -18.658 4.604 27.944 1.00 97.62 86 THR A CA 1
ATOM 681 C C . THR A 1 86 ? -18.469 3.094 28.112 1.00 97.62 86 THR A C 1
ATOM 683 O O . THR A 1 86 ? -18.726 2.315 27.195 1.00 97.62 86 THR A O 1
ATOM 686 N N . GLU A 1 87 ? -18.072 2.643 29.302 1.00 94.88 87 GLU A N 1
ATOM 687 C CA . GLU A 1 87 ? -17.866 1.208 29.577 1.00 94.88 87 GLU A CA 1
ATOM 688 C C . G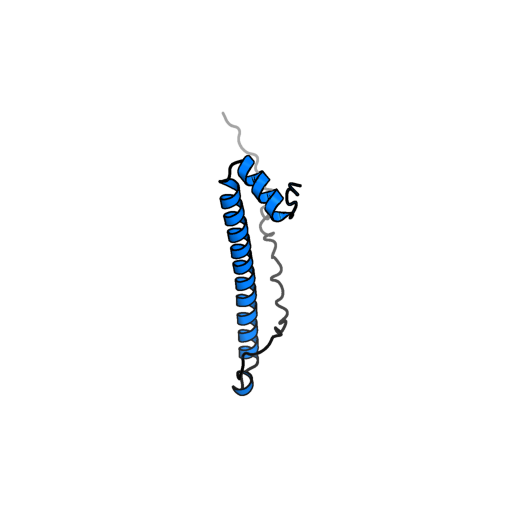LU A 1 87 ? -19.140 0.368 29.363 1.00 94.88 87 GLU A C 1
ATOM 690 O O . GLU A 1 87 ? -19.085 -0.746 28.833 1.00 94.88 87 GLU A O 1
ATOM 695 N N . VAL A 1 88 ? -20.311 0.937 29.677 1.00 95.00 88 VAL A N 1
ATOM 696 C CA . VAL A 1 88 ? -21.613 0.308 29.398 1.00 95.00 88 VAL A CA 1
ATOM 697 C C . VAL A 1 88 ? -21.829 0.163 27.888 1.00 95.00 88 VAL A C 1
ATOM 699 O O . VAL A 1 88 ? -22.205 -0.908 27.418 1.00 95.00 88 VAL A O 1
ATOM 702 N N . GLN A 1 89 ? -21.539 1.209 27.106 1.00 96.75 89 GLN A N 1
ATOM 703 C CA . GLN A 1 89 ? -21.664 1.179 25.645 1.00 96.75 89 GLN A CA 1
ATOM 704 C C . GLN A 1 89 ? -20.674 0.206 24.992 1.00 96.75 89 GLN A C 1
ATOM 706 O O . GLN A 1 89 ? -21.045 -0.480 24.042 1.00 96.75 89 GLN A O 1
ATOM 711 N N . LYS A 1 90 ? -19.442 0.097 25.503 1.00 95.19 90 LYS A N 1
ATOM 712 C CA . LYS A 1 90 ? -18.448 -0.880 25.023 1.00 95.19 90 LYS A CA 1
ATOM 713 C C . LYS A 1 90 ? -18.898 -2.320 25.261 1.00 95.19 90 LYS A C 1
ATOM 715 O O . LYS A 1 90 ? -18.734 -3.158 24.377 1.00 95.19 90 LYS A O 1
ATOM 720 N N . THR A 1 91 ? -19.489 -2.594 26.424 1.00 92.94 91 THR A N 1
ATOM 721 C CA . THR A 1 91 ? -20.038 -3.918 26.758 1.00 92.94 91 THR A CA 1
ATOM 722 C C . THR A 1 91 ? -21.174 -4.281 25.801 1.00 92.94 91 THR A C 1
ATOM 724 O O . THR A 1 91 ? -21.095 -5.300 25.125 1.00 92.94 91 THR A O 1
ATOM 727 N N . LEU A 1 92 ? -22.145 -3.378 25.614 1.00 94.50 92 LEU A N 1
ATOM 728 C CA . LEU A 1 92 ? -23.224 -3.568 24.638 1.00 94.50 92 LEU A CA 1
ATOM 729 C C . LEU A 1 92 ? -22.689 -3.762 23.210 1.00 94.50 92 LEU A C 1
ATOM 731 O O . LEU A 1 92 ? -23.151 -4.637 22.484 1.00 94.50 92 LEU A O 1
ATOM 735 N N . LEU A 1 93 ? -21.691 -2.975 22.794 1.00 93.88 93 LEU A N 1
ATOM 736 C CA . LEU A 1 93 ? -21.068 -3.109 21.475 1.00 93.88 93 LEU A CA 1
ATOM 737 C C . LEU A 1 93 ? -20.398 -4.480 21.289 1.00 93.88 93 LEU A C 1
ATOM 739 O O . LEU A 1 93 ? -20.440 -5.034 20.188 1.00 93.88 93 LEU A O 1
ATOM 743 N N . LYS A 1 94 ? -19.777 -5.028 22.338 1.00 92.94 94 LYS A N 1
ATOM 744 C CA . LYS A 1 94 ? -19.179 -6.367 22.317 1.00 92.94 94 LYS A CA 1
ATOM 745 C C . LYS A 1 94 ? -20.251 -7.439 22.126 1.00 92.94 94 LYS A C 1
ATOM 747 O O . LYS A 1 94 ? -20.105 -8.240 21.205 1.00 92.94 94 LYS A O 1
ATOM 752 N N . ASP A 1 95 ? -21.326 -7.392 22.906 1.00 92.12 95 ASP A N 1
ATOM 753 C CA . ASP A 1 95 ? -22.435 -8.356 22.836 1.00 92.12 95 ASP A CA 1
ATOM 754 C C . ASP A 1 95 ? -23.105 -8.337 21.447 1.00 92.12 95 ASP A C 1
ATOM 756 O O . ASP A 1 95 ? -23.394 -9.375 20.844 1.00 92.12 95 ASP A O 1
ATOM 760 N N . LEU A 1 96 ? -23.266 -7.139 20.867 1.00 93.06 96 LEU A N 1
ATOM 761 C CA . LEU A 1 96 ? -23.779 -6.962 19.505 1.00 93.06 96 LEU A CA 1
ATOM 762 C C . LEU A 1 96 ? -22.851 -7.556 18.430 1.00 93.06 96 LEU A C 1
ATOM 764 O O . LEU A 1 96 ? -23.339 -8.039 17.408 1.00 93.06 96 LEU A O 1
ATOM 768 N N . ARG A 1 97 ? -21.527 -7.532 18.633 1.00 93.38 97 ARG A N 1
ATOM 769 C CA . ARG A 1 97 ? -20.534 -8.084 17.689 1.00 93.38 97 ARG A CA 1
ATOM 770 C C . ARG A 1 97 ? -20.400 -9.599 17.775 1.00 93.38 97 ARG A C 1
ATOM 772 O O . ARG A 1 97 ? -20.176 -10.232 16.746 1.00 93.38 97 ARG A O 1
ATOM 779 N N . THR A 1 98 ? -20.497 -10.174 18.973 1.00 90.38 98 THR A N 1
ATOM 780 C CA . THR A 1 98 ? -20.418 -11.630 19.185 1.00 90.38 98 THR A CA 1
ATOM 781 C C . THR A 1 98 ? -21.713 -12.338 18.801 1.00 90.38 98 THR A C 1
ATOM 783 O O . THR A 1 98 ? -21.722 -13.557 18.643 1.00 90.38 98 THR A O 1
ATOM 786 N N . GLY A 1 99 ? -22.802 -11.587 18.604 1.00 81.75 99 GLY A N 1
ATOM 787 C CA . GLY A 1 99 ? -24.107 -12.159 18.298 1.00 81.75 99 GLY A CA 1
ATOM 788 C C . GLY A 1 99 ? -24.717 -12.892 19.492 1.00 81.75 99 GLY A C 1
ATOM 789 O O . GLY A 1 99 ? -25.687 -13.631 19.307 1.00 81.75 99 GLY A O 1
ATOM 790 N N . GLU A 1 100 ? -24.198 -12.663 20.705 1.00 69.19 100 GLU A N 1
ATOM 791 C CA . GLU A 1 100 ? -24.826 -13.038 21.973 1.00 69.19 100 GLU A CA 1
ATOM 792 C C . GLU A 1 100 ? -26.054 -12.152 22.179 1.00 69.19 100 GLU A C 1
ATOM 794 O O . GLU A 1 100 ? -26.119 -11.284 23.045 1.00 69.19 100 GLU A O 1
ATOM 799 N N . LYS A 1 101 ? -27.066 -12.343 21.331 1.00 58.56 101 LYS A N 1
ATOM 800 C CA . LYS A 1 101 ? -28.384 -11.801 21.600 1.00 58.56 101 LYS A CA 1
ATOM 801 C C . LYS A 1 101 ? -28.810 -12.364 22.945 1.00 58.56 101 LYS A C 1
ATOM 803 O O . LYS A 1 101 ? -28.981 -13.575 23.089 1.00 58.56 101 LYS A O 1
ATOM 808 N N . THR A 1 102 ? -29.011 -11.460 23.892 1.00 53.59 102 THR A N 1
ATOM 809 C CA . THR A 1 102 ? -29.999 -11.558 24.957 1.00 53.59 102 THR A CA 1
ATOM 810 C C . THR A 1 102 ? -31.251 -12.195 24.348 1.00 53.59 102 THR A C 1
ATOM 812 O O . THR A 1 102 ? -32.058 -11.538 23.693 1.00 53.59 102 THR A O 1
ATOM 815 N N . LYS A 1 103 ? -31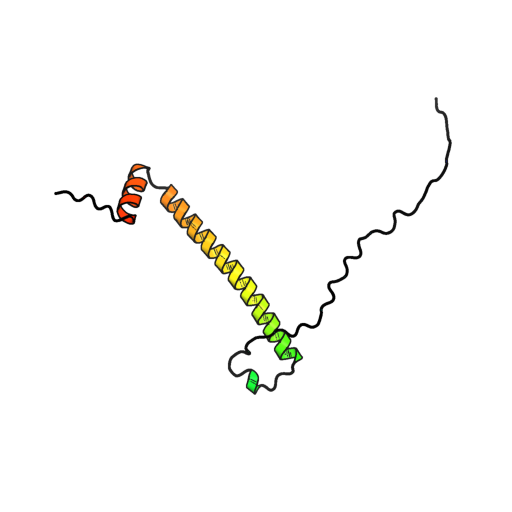.370 -13.523 24.457 1.00 48.88 103 LYS A N 1
ATOM 816 C CA . LYS A 1 103 ? -32.627 -14.227 24.237 1.00 48.88 103 LYS A CA 1
ATOM 817 C C . LYS A 1 103 ? -33.490 -13.860 25.433 1.00 48.88 103 LYS A C 1
ATOM 819 O O . LYS A 1 103 ? -33.476 -14.554 26.443 1.00 48.88 103 LYS A O 1
ATOM 824 N N . THR A 1 104 ? -34.163 -12.723 25.348 1.00 45.47 104 THR A N 1
ATOM 825 C CA . THR A 1 104 ? -35.300 -12.431 26.210 1.00 45.47 104 THR A CA 1
ATOM 826 C C . THR A 1 104 ? -36.414 -13.366 25.744 1.00 45.47 104 THR A C 1
ATOM 828 O O . THR A 1 104 ? -37.025 -13.133 24.702 1.00 45.47 104 THR A O 1
ATOM 831 N N . ASN A 1 105 ? -36.540 -14.505 26.430 1.00 40.50 105 ASN A N 1
ATOM 832 C CA . ASN A 1 105 ? -37.797 -15.244 26.517 1.00 40.50 105 ASN A CA 1
ATOM 833 C C . ASN A 1 105 ? -38.740 -14.460 27.434 1.00 40.50 105 ASN A C 1
ATOM 835 O O . ASN A 1 105 ? -38.214 -13.906 28.429 1.00 40.50 105 ASN A O 1
#

pLDDT: mean 80.79, std 21.96, range [40.5, 98.62]

Foldseek 3Di:
DDDDDDDDDDDDDPPDPPPPPPPPPPPVPQQDDDDPPCPVVVPDDSVVVSVVSVVVVVVVVVVVVVVVVVVVVVVVVVVVVLVPDDPVVNVVVVCVVVVVPPPPD

Radius of gyration: 32.37 Å; chains: 1; bounding box: 97×40×70 Å

Sequence (105 aa):
MRPASVRLAACLLFFGSVCFLPAAQDKDVKLKGQLPQHFKKLGLKDEQVQKIYKIQADFRTKAQDLEKQIRELKAKEKGEIEGSLTEVQKTLLKDLRTGEKTKTN

Secondary structure (DSSP, 8-state):
----------------------------------PPTTGGGGT--HHHHHHHHHHHHHHHHHHHHHHHHHHHHHHHHHHHHHHTS-HHHHHHHHHHHHT------